Protein AF-A0A1V3VHU2-F1 (afdb_monomer)

Sequence (72 aa):
MTATTDTTPHKYRIEATILKPGGAPVSWVRFQNTPMTEPECVRLFSKEKEAGKSFSVKVNVTAFSCSRVQPE

InterPro domains:
  IPR009572 Protein of unknown function DUF1187 [NF007283] (10-71)
  IPR009572 Protein of unknown function DUF1187 [PF06688] (12-71)

pLDDT: mean 77.24, std 16.83, range [37.34, 94.25]

Solvent-accessible surface area (backbone atoms only — not comparable to full-atom values): 4577 Å² total; per-residue (Å²): 132,88,79,80,75,72,90,60,86,41,37,19,40,36,36,32,32,42,35,42,83,98,51,72,76,39,84,44,76,49,73,34,78,59,89,71,53,68,70,58,54,38,51,72,65,24,55,80,70,68,92,89,62,96,67,78,52,71,48,46,72,41,79,70,45,70,43,72,45,72,84,130

Nearest PDB structures (foldseek):
  4y5v-assembly1_C  TM=1.863E-01  e=6.285E+00  Homo sapiens

Radius of gyration: 14.78 Å; Cα contacts (8 Å, |Δi|>4): 109; chains: 1; bounding box: 49×34×28 Å

Organism: Escherichia coli (NCBI:txid562)

Foldseek 3Di:
DDPPPPPDQQFKKKWKFKAWVVDDTDIDIDGHNDWDDPVRVQVVVQDPDDPDDPDRGRIDIPPIDIDTDDDD

Secondary structure (DSSP, 8-state):
-------S--SEEEEEEEE-TTS--EEEEEEESS---HHHHHHHHS----TT-------EEEEEEEEE----

Mean predicted aligned error: 9.38 Å

Structure (mmCIF, N/CA/C/O backbone):
data_AF-A0A1V3VHU2-F1
#
_entry.id   AF-A0A1V3VHU2-F1
#
loop_
_atom_site.group_PDB
_atom_site.id
_atom_site.type_symbol
_atom_site.label_atom_id
_atom_site.label_alt_id
_atom_site.label_comp_id
_atom_site.label_asym_id
_atom_site.label_entity_id
_atom_site.label_seq_id
_atom_site.pdbx_PDB_ins_code
_atom_site.Cartn_x
_atom_site.Cartn_y
_atom_site.Cartn_z
_atom_site.occupancy
_atom_site.B_iso_or_equiv
_atom_site.auth_seq_id
_atom_site.auth_comp_id
_atom_site.auth_asym_id
_atom_site.auth_atom_id
_atom_site.pdbx_PDB_model_num
ATOM 1 N N . MET A 1 1 ? -7.630 -28.302 4.430 1.00 37.34 1 MET A N 1
ATOM 2 C CA . MET A 1 1 ? -6.731 -27.199 4.027 1.00 37.34 1 MET A CA 1
ATOM 3 C C . MET A 1 1 ? -7.228 -25.959 4.744 1.00 37.34 1 MET A C 1
ATOM 5 O O . MET A 1 1 ? -8.339 -25.523 4.480 1.00 37.34 1 MET A O 1
ATOM 9 N N . THR A 1 2 ? -6.509 -25.526 5.774 1.00 38.19 2 THR A N 1
ATOM 10 C CA . THR A 1 2 ? -6.951 -24.518 6.746 1.00 38.19 2 THR A CA 1
ATOM 11 C C . THR A 1 2 ? -6.897 -23.124 6.133 1.00 38.19 2 THR A C 1
ATOM 13 O O . THR A 1 2 ? -5.841 -22.497 6.105 1.00 38.19 2 THR A O 1
ATOM 16 N N . ALA A 1 3 ? -8.037 -22.643 5.638 1.00 45.94 3 ALA A N 1
ATOM 17 C CA . ALA A 1 3 ? -8.258 -21.220 5.445 1.00 45.94 3 ALA A CA 1
ATOM 18 C C . ALA A 1 3 ? -8.323 -20.589 6.841 1.00 45.94 3 ALA A C 1
ATOM 20 O O . ALA A 1 3 ? -9.307 -20.750 7.557 1.00 45.94 3 ALA A O 1
ATOM 21 N N . THR A 1 4 ? -7.240 -19.949 7.273 1.00 45.03 4 THR A N 1
ATOM 22 C CA . THR A 1 4 ? -7.243 -19.114 8.473 1.00 45.03 4 THR A CA 1
ATOM 23 C C . THR A 1 4 ? -8.097 -17.887 8.175 1.00 45.03 4 THR A C 1
ATOM 25 O O . THR A 1 4 ? -7.600 -16.876 7.685 1.00 45.03 4 THR A O 1
ATOM 28 N N . THR A 1 5 ? -9.404 -17.995 8.400 1.00 50.94 5 THR A N 1
ATOM 29 C CA . THR A 1 5 ? -10.278 -16.835 8.545 1.00 50.94 5 THR A CA 1
ATOM 30 C C . THR A 1 5 ? -9.875 -16.157 9.848 1.00 50.94 5 THR A C 1
ATOM 32 O O . THR A 1 5 ? -10.248 -16.612 10.927 1.00 50.94 5 THR A O 1
ATOM 35 N N . ASP A 1 6 ? -9.034 -15.128 9.752 1.00 52.91 6 ASP A N 1
ATOM 36 C CA . ASP A 1 6 ? -8.801 -14.188 10.844 1.00 52.91 6 ASP A CA 1
ATOM 37 C C . ASP A 1 6 ? -10.137 -13.493 11.129 1.00 52.91 6 ASP A C 1
ATOM 39 O O . ASP A 1 6 ? -10.541 -12.563 10.435 1.00 52.91 6 ASP A O 1
ATOM 43 N N . THR A 1 7 ? -10.884 -14.018 12.102 1.00 57.62 7 THR A N 1
ATOM 44 C CA . THR A 1 7 ? -12.182 -13.505 12.563 1.00 57.62 7 THR A CA 1
ATOM 45 C C . THR A 1 7 ? -12.000 -12.227 13.394 1.00 57.62 7 THR A C 1
ATOM 47 O O . THR A 1 7 ? -12.641 -12.036 14.425 1.00 57.62 7 THR A O 1
ATOM 50 N N . THR A 1 8 ? -11.097 -11.346 12.968 1.00 61.25 8 THR A N 1
ATOM 51 C CA . THR A 1 8 ? -10.935 -10.004 13.516 1.00 61.25 8 THR A CA 1
ATOM 52 C C . THR A 1 8 ? -11.505 -9.030 12.487 1.00 61.25 8 THR A C 1
ATOM 54 O O . THR A 1 8 ? -11.012 -9.005 11.359 1.00 61.25 8 THR A O 1
ATOM 57 N N . PRO A 1 9 ? -12.529 -8.214 12.811 1.00 70.12 9 PRO A N 1
ATOM 58 C CA . PRO A 1 9 ? -13.052 -7.234 11.870 1.00 70.12 9 PRO A CA 1
ATOM 59 C C . PRO A 1 9 ? -11.967 -6.194 11.583 1.00 70.12 9 PRO A C 1
ATOM 61 O O . PRO A 1 9 ? -11.732 -5.266 12.363 1.00 70.12 9 PRO A O 1
ATOM 64 N N . HIS A 1 10 ? -11.274 -6.370 10.461 1.00 75.75 10 HIS A N 1
ATOM 65 C CA . HIS A 1 10 ? -10.335 -5.383 9.971 1.00 75.75 10 HIS A CA 1
ATOM 66 C C . HIS A 1 10 ? -11.091 -4.101 9.663 1.00 75.75 10 HIS A C 1
ATOM 68 O O . HIS A 1 10 ? -11.999 -4.078 8.837 1.00 75.75 10 HIS A O 1
ATOM 74 N N . LYS A 1 11 ? -10.713 -3.020 10.345 1.00 87.38 11 LYS A N 1
ATOM 75 C CA . LYS A 1 11 ? -11.389 -1.728 10.206 1.00 87.38 11 LYS A CA 1
ATOM 76 C C . LYS A 1 11 ? -11.091 -1.058 8.876 1.00 87.38 11 LYS A C 1
ATOM 78 O O . LYS A 1 11 ? -11.898 -0.247 8.450 1.00 87.38 11 LYS A O 1
ATOM 83 N N . TYR A 1 1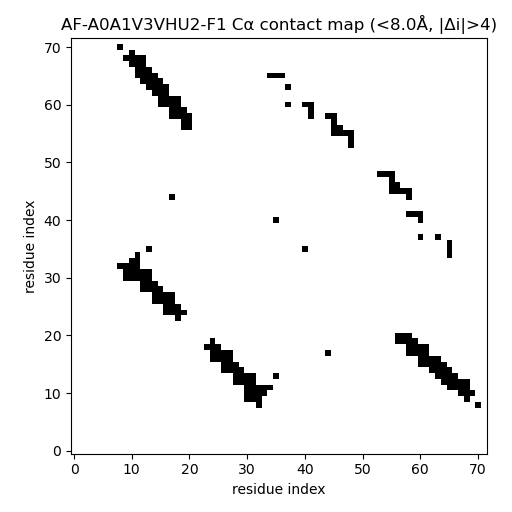2 ? -9.967 -1.362 8.231 1.00 89.75 12 TYR A N 1
ATOM 84 C CA . TYR A 1 12 ? -9.543 -0.713 6.994 1.00 89.75 12 TYR A CA 1
ATOM 85 C C . TYR A 1 12 ? -9.122 -1.726 5.931 1.00 89.75 12 TYR A C 1
ATOM 87 O O . TYR A 1 12 ? -8.445 -2.713 6.220 1.00 89.75 12 TYR A O 1
ATOM 95 N N . ARG A 1 13 ? -9.507 -1.432 4.691 1.00 91.38 13 ARG A N 1
ATOM 96 C CA . ARG A 1 13 ? -9.111 -2.097 3.455 1.00 91.38 13 ARG A CA 1
ATOM 97 C C . ARG A 1 13 ? -8.271 -1.117 2.655 1.00 91.38 13 ARG A C 1
ATOM 99 O O . ARG A 1 13 ? -8.740 -0.036 2.306 1.00 91.38 13 ARG A O 1
ATOM 106 N N . ILE A 1 14 ? -7.034 -1.503 2.401 1.00 92.69 14 ILE A N 1
ATOM 107 C CA . ILE A 1 14 ? -6.062 -0.736 1.646 1.00 92.69 14 ILE A CA 1
ATOM 108 C C . ILE A 1 14 ? -5.913 -1.420 0.300 1.00 92.69 14 ILE A C 1
ATOM 110 O O . ILE A 1 14 ? -5.592 -2.606 0.257 1.00 92.69 14 ILE A O 1
ATOM 114 N N . GLU A 1 15 ? -6.125 -0.685 -0.781 1.00 93.69 15 GLU A N 1
ATOM 115 C CA . GLU A 1 15 ? -5.810 -1.135 -2.131 1.00 93.69 15 GLU A CA 1
ATOM 116 C C . GLU A 1 15 ? -4.726 -0.253 -2.723 1.00 93.69 15 GLU A C 1
ATOM 118 O O . GLU A 1 15 ? -4.645 0.941 -2.447 1.00 93.69 15 GLU A O 1
ATOM 123 N N . ALA A 1 16 ? -3.862 -0.850 -3.526 1.00 94.25 16 ALA A N 1
ATOM 124 C CA . ALA A 1 16 ? -2.794 -0.145 -4.199 1.00 94.25 16 ALA A CA 1
ATOM 125 C C . ALA A 1 16 ? -2.350 -0.933 -5.425 1.00 94.25 16 ALA A C 1
ATOM 127 O O . ALA A 1 16 ? -2.390 -2.159 -5.441 1.00 94.25 16 ALA A O 1
ATOM 128 N N . THR A 1 17 ? -1.856 -0.241 -6.440 1.00 94.25 17 THR A N 1
ATOM 129 C CA . THR A 1 17 ? -1.130 -0.854 -7.550 1.00 94.25 17 THR A CA 1
ATOM 130 C C . THR A 1 17 ? 0.353 -0.574 -7.372 1.00 94.25 17 THR A C 1
ATOM 132 O O . THR A 1 17 ? 0.786 0.575 -7.339 1.00 94.25 17 THR A O 1
ATOM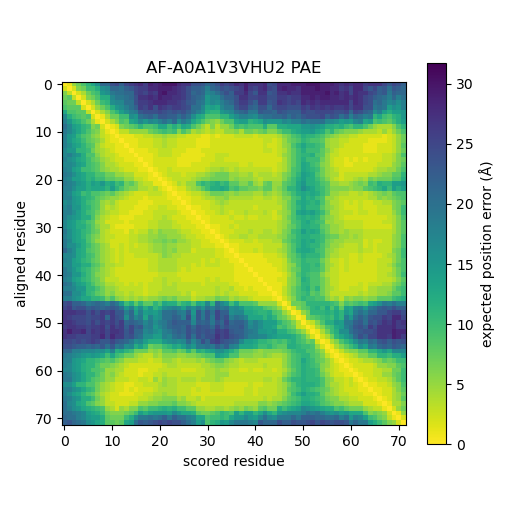 135 N N . ILE A 1 18 ? 1.141 -1.635 -7.231 1.00 91.50 18 ILE A N 1
ATOM 136 C CA . ILE A 1 18 ? 2.574 -1.566 -6.964 1.00 91.50 18 ILE A CA 1
ATOM 137 C C . ILE A 1 18 ? 3.331 -1.731 -8.276 1.00 91.50 18 ILE A C 1
ATOM 139 O O . ILE A 1 18 ? 3.299 -2.795 -8.894 1.00 91.50 18 ILE A O 1
ATOM 143 N N . LEU A 1 19 ? 4.047 -0.690 -8.686 1.00 90.19 19 LEU A N 1
ATOM 144 C 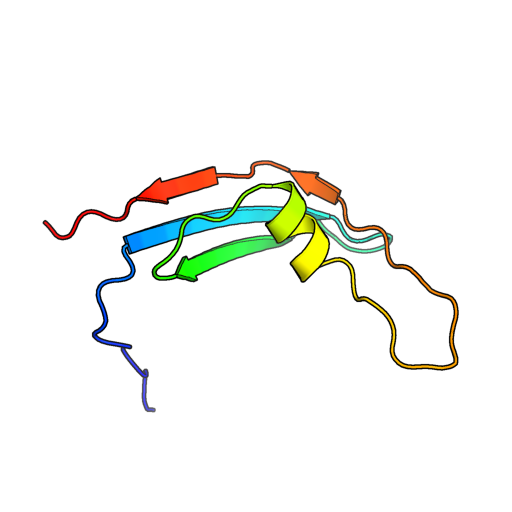CA . LEU A 1 19 ? 4.922 -0.700 -9.849 1.00 90.19 19 LEU A CA 1
ATOM 145 C C . LEU A 1 19 ? 6.363 -0.843 -9.367 1.00 90.19 19 LEU A C 1
ATOM 147 O O . LEU A 1 19 ? 6.932 0.056 -8.740 1.00 90.19 19 LEU A O 1
ATOM 151 N N . LYS A 1 20 ? 6.958 -1.998 -9.660 1.00 85.38 20 LYS A N 1
ATOM 152 C CA . LYS A 1 20 ? 8.369 -2.272 -9.377 1.00 85.38 20 LYS A CA 1
ATOM 153 C C . LYS A 1 20 ? 9.198 -2.035 -10.641 1.00 85.38 20 LYS A C 1
ATOM 155 O O . LYS A 1 20 ? 8.740 -2.383 -11.729 1.00 85.38 20 LYS A O 1
ATOM 160 N N . PRO A 1 21 ? 10.419 -1.491 -10.528 1.00 82.25 21 PRO A N 1
ATOM 161 C CA . PRO A 1 21 ? 11.296 -1.330 -11.681 1.00 82.25 21 PRO A CA 1
ATOM 162 C C . PRO A 1 21 ? 11.614 -2.703 -12.287 1.00 82.25 21 PRO A C 1
ATOM 164 O O . PRO A 1 21 ? 12.045 -3.612 -11.579 1.00 82.25 21 PRO A O 1
ATOM 167 N N . GLY A 1 22 ? 11.362 -2.856 -13.589 1.00 82.62 22 GLY A N 1
ATOM 168 C CA . GLY A 1 22 ? 11.552 -4.118 -14.315 1.00 82.62 22 GLY A CA 1
ATOM 169 C C . GLY A 1 22 ? 10.462 -5.174 -14.091 1.00 82.62 22 GLY A C 1
ATOM 170 O O . GLY A 1 22 ? 10.608 -6.290 -14.578 1.00 82.62 22 GLY A O 1
ATOM 171 N N . GLY A 1 23 ? 9.385 -4.850 -13.367 1.00 82.31 23 GLY A N 1
ATOM 172 C CA . GLY A 1 23 ? 8.241 -5.737 -13.147 1.00 82.31 23 GLY A CA 1
ATOM 173 C C . GLY A 1 23 ? 6.937 -5.168 -13.705 1.00 82.31 23 GLY A C 1
ATOM 174 O O . GLY A 1 23 ? 6.819 -3.969 -13.952 1.00 82.31 23 GLY A O 1
ATOM 175 N N . ALA A 1 24 ? 5.939 -6.034 -13.875 1.00 87.50 24 ALA A N 1
ATOM 176 C CA . ALA A 1 24 ? 4.581 -5.605 -14.191 1.00 87.50 24 ALA A CA 1
ATOM 177 C C . ALA A 1 24 ? 3.918 -4.923 -12.973 1.00 87.50 24 ALA A C 1
ATOM 179 O O . ALA A 1 24 ? 4.282 -5.232 -11.831 1.00 87.50 24 ALA A O 1
ATOM 180 N N . PRO A 1 25 ? 2.941 -4.021 -13.187 1.00 91.31 25 PRO A N 1
ATOM 181 C CA . PRO A 1 25 ? 2.098 -3.504 -12.114 1.00 91.31 25 PRO A CA 1
ATOM 182 C C . PRO A 1 25 ? 1.373 -4.645 -11.392 1.00 91.31 25 PRO A C 1
ATOM 184 O O . PRO A 1 25 ? 0.801 -5.526 -12.032 1.00 91.31 25 PRO A O 1
ATOM 187 N N . VAL A 1 26 ? 1.388 -4.626 -10.061 1.00 90.81 26 VAL A N 1
ATOM 188 C CA . VAL A 1 26 ? 0.736 -5.642 -9.226 1.00 90.81 26 VAL A CA 1
ATOM 189 C C . VAL A 1 26 ? -0.354 -4.988 -8.395 1.00 90.81 26 VAL A C 1
ATOM 191 O O . VAL A 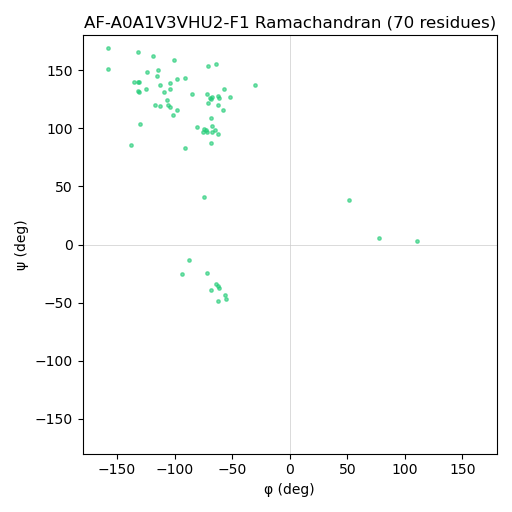1 26 ? -0.061 -4.121 -7.574 1.00 90.81 26 VAL A O 1
ATOM 194 N N . SER A 1 27 ? -1.597 -5.431 -8.561 1.00 91.50 27 SER A N 1
ATOM 195 C CA . SER A 1 27 ? -2.690 -5.062 -7.663 1.00 91.50 27 SER A CA 1
ATOM 196 C C . SER A 1 27 ? -2.478 -5.711 -6.298 1.00 91.50 27 SER A C 1
ATOM 198 O O . SER A 1 27 ? -2.298 -6.923 -6.183 1.00 91.50 27 SER A O 1
ATOM 200 N N . TRP A 1 28 ? -2.492 -4.893 -5.259 1.00 90.38 28 TRP A N 1
ATOM 201 C CA . TRP A 1 28 ? -2.291 -5.290 -3.881 1.00 90.38 28 TRP A CA 1
ATOM 202 C C . TRP A 1 28 ? -3.468 -4.831 -3.038 1.00 90.38 28 TRP A C 1
ATOM 204 O O . TRP A 1 28 ? -3.900 -3.684 -3.129 1.00 90.38 28 TRP A O 1
ATOM 214 N N . VAL A 1 29 ? -3.966 -5.736 -2.203 1.00 90.62 29 VAL A N 1
ATOM 215 C CA . VAL A 1 29 ? -5.028 -5.452 -1.244 1.00 90.62 29 VAL A CA 1
ATOM 216 C C . VAL A 1 29 ? -4.588 -5.978 0.110 1.00 90.62 29 VAL A C 1
ATOM 218 O O . VAL A 1 29 ? -4.144 -7.122 0.223 1.00 90.62 29 VAL A O 1
ATOM 221 N N . ARG A 1 30 ? -4.716 -5.150 1.144 1.00 88.75 30 ARG A N 1
ATOM 222 C CA . ARG A 1 30 ? -4.435 -5.527 2.527 1.00 88.75 30 ARG A CA 1
ATOM 223 C C . ARG A 1 30 ? -5.528 -5.028 3.444 1.00 88.75 30 ARG A C 1
ATOM 225 O O . ARG A 1 30 ? -5.981 -3.895 3.338 1.00 88.75 30 ARG A O 1
ATOM 232 N N . PHE A 1 31 ? -5.887 -5.868 4.397 1.00 88.31 31 PHE A N 1
ATOM 233 C CA . PHE A 1 31 ? -6.778 -5.507 5.481 1.00 88.31 31 PHE A CA 1
ATOM 234 C C . PHE A 1 31 ? -5.975 -5.308 6.762 1.00 88.31 31 PHE A C 1
ATOM 236 O O . PHE A 1 31 ? -5.021 -6.043 7.024 1.00 88.31 31 PHE A O 1
ATOM 243 N N . GLN A 1 32 ? -6.316 -4.281 7.535 1.00 87.88 32 GLN A N 1
ATOM 244 C CA . GLN A 1 32 ? -5.674 -4.014 8.820 1.00 87.88 32 GLN A CA 1
ATOM 245 C C . GLN A 1 32 ? -6.576 -3.166 9.730 1.00 87.88 32 GLN A C 1
ATOM 247 O O . GLN A 1 32 ? -7.593 -2.611 9.312 1.00 87.88 32 GLN A O 1
ATOM 252 N N . ASN A 1 33 ? -6.197 -3.052 11.003 1.00 87.69 33 ASN A N 1
ATOM 253 C CA . ASN A 1 33 ? -7.005 -2.369 12.021 1.00 87.69 33 ASN A CA 1
ATOM 254 C C . ASN A 1 33 ? -6.755 -0.854 12.106 1.00 87.69 33 ASN A C 1
ATOM 256 O O . ASN A 1 33 ? -7.547 -0.138 12.721 1.00 87.69 33 ASN A O 1
ATOM 260 N N . THR A 1 34 ? -5.681 -0.367 11.485 1.00 88.50 34 THR A N 1
ATOM 261 C CA . THR A 1 34 ? -5.263 1.041 11.469 1.00 88.50 34 THR A CA 1
ATOM 262 C C . THR A 1 34 ? -5.360 1.626 10.058 1.00 88.50 34 THR A C 1
ATOM 264 O O . THR A 1 34 ? -5.204 0.894 9.081 1.00 88.50 34 THR A O 1
ATOM 267 N N . PRO A 1 35 ? -5.607 2.932 9.891 1.00 88.44 35 PRO A N 1
ATOM 268 C CA . PRO A 1 35 ? -5.484 3.546 8.574 1.00 88.44 35 PRO A CA 1
ATOM 269 C C . PRO A 1 35 ? -4.027 3.471 8.090 1.00 88.44 35 PRO A C 1
ATOM 271 O O . PRO A 1 35 ? -3.104 3.356 8.897 1.00 88.44 35 PRO A O 1
ATOM 274 N N . MET A 1 36 ? -3.834 3.507 6.774 1.00 89.75 36 MET A N 1
ATOM 275 C CA . MET A 1 36 ? -2.524 3.669 6.140 1.00 89.75 36 MET A CA 1
ATOM 276 C C . MET A 1 36 ? -2.579 4.876 5.225 1.00 89.75 36 MET A C 1
ATOM 278 O O . MET A 1 36 ? -3.613 5.161 4.622 1.00 89.75 36 MET A O 1
ATOM 282 N N . THR A 1 37 ? -1.448 5.540 5.085 1.00 91.12 37 THR A N 1
ATOM 283 C CA . THR A 1 37 ? -1.228 6.592 4.100 1.00 91.12 37 THR A CA 1
ATOM 284 C C . THR A 1 37 ? -0.444 6.057 2.902 1.00 91.12 37 THR A C 1
ATOM 286 O O . THR A 1 37 ? 0.264 5.051 2.989 1.00 91.12 37 THR A O 1
ATOM 289 N N . GLU A 1 38 ? -0.539 6.737 1.763 1.00 87.50 38 GLU A N 1
ATOM 290 C CA . GLU A 1 38 ? 0.218 6.363 0.566 1.00 87.50 38 GLU A CA 1
ATOM 291 C C . GLU A 1 38 ? 1.742 6.302 0.818 1.00 87.50 38 GLU A C 1
ATOM 293 O O . GLU A 1 38 ? 2.348 5.299 0.435 1.00 87.50 38 GLU A O 1
ATOM 298 N N . PRO A 1 39 ? 2.383 7.259 1.530 1.00 88.00 39 PRO A N 1
ATOM 299 C CA . PRO A 1 39 ? 3.811 7.168 1.844 1.00 88.00 39 PRO A CA 1
ATOM 300 C C . PRO A 1 39 ? 4.177 5.955 2.706 1.00 88.00 39 PRO A C 1
ATOM 302 O O . PRO A 1 39 ? 5.238 5.366 2.508 1.00 88.00 39 PRO A O 1
ATOM 305 N N . GLU A 1 40 ? 3.315 5.546 3.641 1.00 88.25 40 GLU A N 1
ATOM 306 C CA . GLU A 1 40 ? 3.526 4.328 4.437 1.00 88.25 40 GLU A CA 1
ATOM 307 C C . GLU A 1 40 ? 3.415 3.068 3.576 1.00 88.25 40 GLU A C 1
ATOM 309 O O . GLU A 1 40 ? 4.214 2.145 3.733 1.00 88.25 40 GLU A O 1
ATOM 314 N N . CYS A 1 41 ? 2.472 3.048 2.629 1.00 88.38 41 CYS A N 1
ATOM 315 C CA . CYS A 1 41 ? 2.349 1.976 1.645 1.00 88.38 41 CYS A CA 1
ATOM 316 C C . CYS A 1 41 ? 3.609 1.893 0.770 1.00 88.38 41 CYS A C 1
ATOM 318 O O . CYS A 1 41 ? 4.215 0.828 0.655 1.00 88.38 41 CYS A O 1
ATOM 320 N N . VAL A 1 42 ? 4.081 3.025 0.233 1.00 87.38 42 VAL A N 1
ATOM 321 C CA . VAL A 1 42 ? 5.348 3.100 -0.512 1.00 87.38 42 VAL A CA 1
ATOM 322 C C . VAL A 1 42 ? 6.498 2.576 0.342 1.00 87.38 42 VAL A C 1
ATOM 324 O O . VAL A 1 42 ? 7.262 1.742 -0.138 1.00 87.38 42 VAL A O 1
ATOM 327 N N . ARG A 1 43 ? 6.593 3.000 1.611 1.00 84.75 43 ARG A N 1
ATOM 328 C CA . ARG A 1 43 ? 7.654 2.575 2.531 1.00 84.75 43 ARG A CA 1
ATOM 329 C C . ARG A 1 43 ? 7.639 1.070 2.793 1.00 84.75 43 ARG A C 1
ATOM 331 O O . ARG A 1 43 ? 8.694 0.454 2.871 1.00 84.75 43 ARG A O 1
ATOM 338 N N . LEU A 1 44 ? 6.454 0.472 2.880 1.00 83.94 44 LEU A N 1
ATOM 339 C CA . LEU A 1 44 ? 6.274 -0.966 3.083 1.00 83.94 44 LEU A CA 1
ATOM 340 C C . LEU A 1 44 ? 6.815 -1.789 1.903 1.00 83.94 44 LEU A C 1
ATOM 342 O O . LEU A 1 44 ? 7.343 -2.885 2.093 1.00 83.94 44 LEU A O 1
ATOM 346 N N . PHE A 1 45 ? 6.708 -1.255 0.686 1.00 80.25 45 PHE A N 1
ATOM 347 C CA . PHE A 1 45 ? 7.187 -1.913 -0.531 1.00 80.25 45 PHE A CA 1
ATOM 348 C C . PHE A 1 45 ? 8.602 -1.510 -0.943 1.00 80.25 45 PHE A C 1
ATOM 350 O O . PHE A 1 45 ? 9.295 -2.294 -1.603 1.00 80.25 45 PHE A O 1
ATOM 357 N N . SER A 1 46 ? 9.055 -0.321 -0.553 1.00 77.25 46 SER A N 1
ATOM 358 C CA . SER A 1 46 ? 10.448 0.077 -0.665 1.00 77.25 46 SER A CA 1
ATOM 359 C C . SER A 1 46 ? 11.225 -0.650 0.428 1.00 77.25 46 SER A C 1
ATOM 361 O O . SER A 1 46 ? 11.200 -0.256 1.588 1.00 77.25 46 SER A O 1
ATOM 363 N N . LYS A 1 47 ? 11.903 -1.748 0.088 1.00 65.81 47 LYS A N 1
ATOM 364 C CA . LYS A 1 47 ? 12.753 -2.437 1.066 1.00 65.81 47 LYS A CA 1
ATOM 365 C C . LYS A 1 47 ? 13.818 -1.465 1.594 1.00 65.81 47 LYS A C 1
ATOM 367 O O . LYS A 1 47 ? 14.692 -1.060 0.828 1.00 65.81 47 LYS A O 1
ATOM 372 N N . GLU A 1 48 ? 13.785 -1.144 2.887 1.00 53.53 48 GLU A N 1
ATOM 373 C CA . GLU A 1 48 ? 14.985 -0.696 3.598 1.00 53.53 48 GLU A CA 1
ATOM 374 C C . GLU A 1 48 ? 15.926 -1.901 3.668 1.00 53.53 48 GLU A C 1
ATOM 376 O O . GLU A 1 48 ? 15.519 -3.020 3.992 1.00 53.53 48 GLU A O 1
ATOM 381 N N . LYS A 1 49 ? 17.163 -1.721 3.220 1.00 53.41 49 LYS A N 1
ATOM 382 C CA . LYS A 1 49 ? 18.074 -2.840 3.043 1.00 53.41 49 LYS A CA 1
ATOM 383 C C . LYS A 1 49 ? 18.801 -3.205 4.331 1.00 53.41 49 LYS A C 1
ATOM 385 O O . LYS A 1 49 ? 19.460 -2.368 4.933 1.00 53.41 49 LYS A O 1
ATOM 390 N N . GLU A 1 50 ? 18.747 -4.501 4.632 1.00 50.47 50 GLU A N 1
ATOM 391 C CA . GLU A 1 50 ? 19.819 -5.298 5.239 1.00 50.47 50 GLU A CA 1
ATOM 392 C C . GLU A 1 50 ? 21.218 -4.776 4.864 1.00 50.47 50 GLU A C 1
ATOM 394 O O . GLU A 1 50 ? 21.488 -4.442 3.702 1.00 50.47 50 GLU A O 1
ATOM 399 N N . ALA A 1 51 ? 22.107 -4.723 5.856 1.00 46.59 51 ALA A N 1
ATOM 400 C CA . ALA A 1 51 ? 23.458 -4.198 5.726 1.00 46.59 51 ALA A CA 1
ATOM 401 C C . ALA A 1 51 ? 24.223 -4.843 4.549 1.00 46.59 51 ALA A C 1
ATOM 403 O O . ALA A 1 51 ? 24.345 -6.061 4.456 1.00 46.59 51 ALA A O 1
ATOM 404 N N . GLY A 1 52 ? 24.781 -4.015 3.655 1.00 55.44 52 GLY A N 1
ATOM 405 C CA . GLY A 1 52 ? 25.859 -4.439 2.748 1.00 55.44 52 GLY A CA 1
ATOM 406 C C . GLY A 1 52 ? 25.558 -4.560 1.248 1.00 55.44 52 GLY A C 1
ATOM 407 O O . GLY A 1 52 ? 26.455 -4.923 0.494 1.00 55.44 52 GLY A O 1
ATOM 408 N N . LYS A 1 53 ? 24.363 -4.224 0.743 1.00 53.06 53 LYS A N 1
ATOM 409 C CA . LYS A 1 53 ? 24.163 -4.043 -0.714 1.00 53.06 53 LYS A CA 1
ATOM 410 C C . LYS A 1 53 ? 23.419 -2.738 -0.975 1.00 53.06 53 LYS A C 1
ATOM 412 O O . LYS A 1 53 ? 22.360 -2.551 -0.418 1.00 53.06 53 LYS A O 1
ATOM 417 N N . SER A 1 54 ? 23.837 -1.879 -1.888 1.00 49.97 54 SER A N 1
ATOM 418 C CA . SER A 1 54 ? 23.148 -0.620 -2.230 1.00 49.97 54 SER A CA 1
ATOM 419 C C . SER A 1 54 ? 22.145 -0.817 -3.377 1.00 49.97 54 SER A C 1
ATOM 421 O O . SER A 1 54 ? 22.451 -0.590 -4.535 1.00 49.97 54 SER A O 1
ATOM 423 N N . PHE A 1 55 ? 20.926 -1.278 -3.085 1.00 52.19 55 PHE A N 1
ATOM 424 C CA . PHE A 1 55 ? 19.827 -1.257 -4.068 1.00 52.19 55 PHE A CA 1
ATOM 425 C C . PHE A 1 55 ? 18.563 -0.810 -3.346 1.00 52.19 55 PHE A C 1
ATOM 427 O O . PHE A 1 55 ? 17.808 -1.638 -2.841 1.00 52.19 55 PHE A O 1
ATOM 434 N N . SER A 1 56 ? 18.371 0.502 -3.250 1.00 58.66 56 SER A N 1
ATOM 435 C CA . SER A 1 56 ? 17.089 1.080 -2.859 1.00 58.66 56 SER A CA 1
ATOM 436 C C . SER A 1 56 ? 16.141 0.884 -4.036 1.00 58.66 56 SER A C 1
ATOM 438 O O . SER A 1 56 ? 16.199 1.618 -5.021 1.00 58.66 56 SER A O 1
ATOM 440 N N . VAL A 1 57 ? 15.318 -0.166 -3.990 1.00 69.75 57 VAL A N 1
ATOM 441 C CA . VAL A 1 57 ? 14.296 -0.380 -5.019 1.00 69.75 57 VAL A CA 1
ATOM 442 C C . VAL A 1 57 ? 13.208 0.657 -4.778 1.00 69.75 57 VAL A C 1
ATOM 444 O O . VAL A 1 57 ? 12.361 0.488 -3.901 1.00 69.75 57 VAL A O 1
ATOM 447 N N . LYS A 1 58 ? 13.261 1.755 -5.536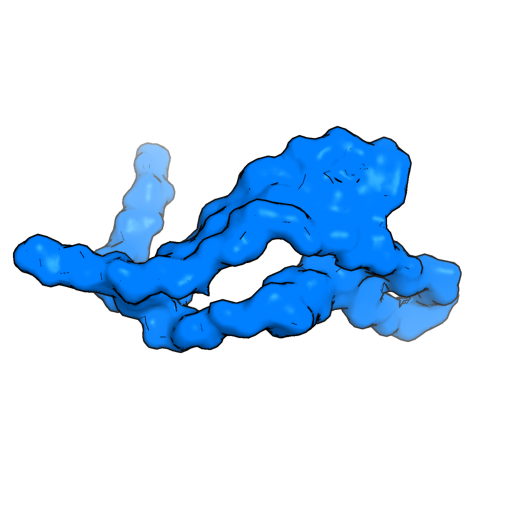 1.00 76.19 58 LYS A N 1
ATOM 448 C CA . LYS A 1 58 ? 12.188 2.745 -5.558 1.00 76.19 58 LYS A CA 1
ATOM 449 C C . LYS A 1 58 ? 10.981 2.101 -6.230 1.00 76.19 58 LYS A C 1
ATOM 451 O O . LYS A 1 58 ? 11.002 1.828 -7.427 1.00 76.19 58 LYS A O 1
ATOM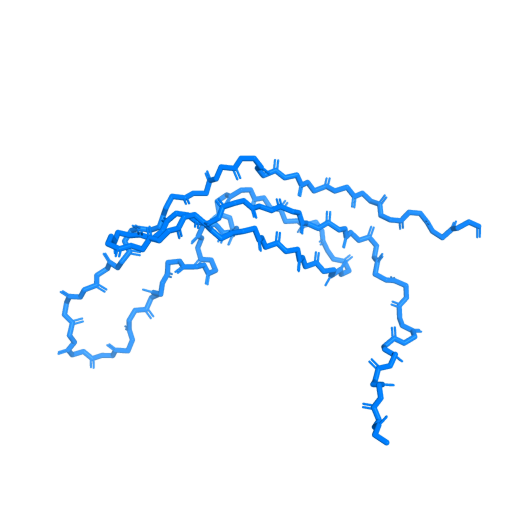 456 N N . VAL A 1 59 ? 9.960 1.820 -5.438 1.00 83.06 59 VAL A N 1
ATOM 457 C CA . VAL A 1 59 ? 8.653 1.369 -5.914 1.00 83.06 59 VAL A CA 1
ATOM 458 C C . VAL A 1 59 ? 7.769 2.587 -6.132 1.00 83.06 59 VAL A C 1
ATOM 460 O O . VAL A 1 59 ? 7.857 3.554 -5.375 1.00 83.06 59 VAL A O 1
ATOM 463 N N . ASN A 1 60 ? 6.940 2.550 -7.169 1.00 87.62 60 ASN A N 1
ATOM 464 C CA . ASN A 1 60 ? 5.891 3.540 -7.356 1.00 87.62 60 ASN A CA 1
ATOM 465 C C . ASN A 1 60 ? 4.556 2.907 -6.970 1.00 87.62 60 ASN A C 1
ATOM 467 O O . ASN A 1 60 ? 4.278 1.773 -7.360 1.00 87.62 60 ASN A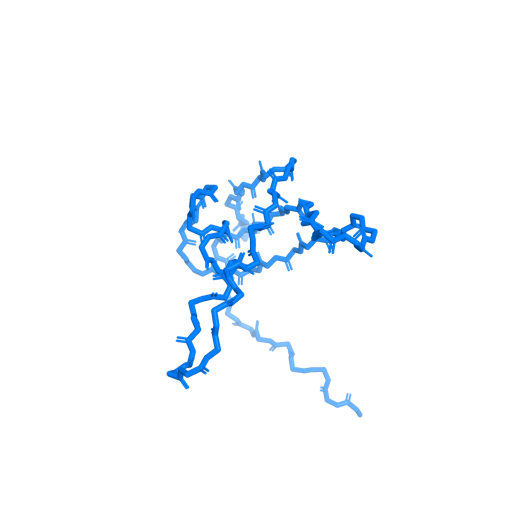 O 1
ATOM 471 N N . VAL A 1 61 ? 3.753 3.624 -6.196 1.00 90.06 61 VAL A N 1
ATOM 472 C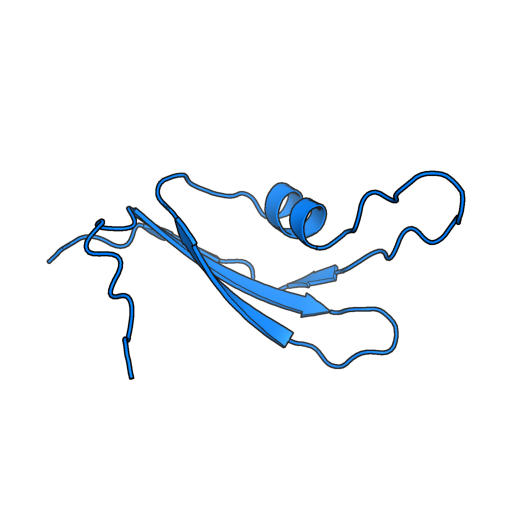 CA . VAL A 1 61 ? 2.410 3.188 -5.818 1.00 90.06 61 VAL A CA 1
ATOM 473 C C . VAL A 1 61 ? 1.419 4.072 -6.554 1.00 90.06 61 VAL A C 1
ATOM 475 O O . VAL A 1 61 ? 1.574 5.286 -6.584 1.00 90.06 61 VAL A O 1
ATOM 478 N N . THR A 1 62 ? 0.430 3.465 -7.196 1.00 91.69 62 THR A N 1
ATOM 479 C CA . THR A 1 62 ? -0.665 4.178 -7.862 1.00 91.69 62 THR A CA 1
ATOM 480 C C . THR A 1 62 ? -2.000 3.570 -7.458 1.00 91.69 62 THR A C 1
ATOM 482 O O . THR A 1 62 ? -2.037 2.480 -6.886 1.00 91.69 62 THR A O 1
ATOM 485 N N . ALA A 1 63 ? -3.104 4.272 -7.733 1.00 91.81 63 ALA A N 1
ATOM 486 C CA . ALA A 1 63 ? -4.450 3.828 -7.360 1.00 91.81 63 ALA A CA 1
ATOM 487 C C . ALA A 1 63 ? -4.558 3.440 -5.869 1.00 91.81 63 ALA A C 1
ATOM 489 O O . ALA A 1 63 ? -5.195 2.448 -5.522 1.00 91.81 63 ALA A O 1
ATOM 490 N N . PHE A 1 64 ? -3.879 4.198 -5.000 1.00 93.12 64 PHE A N 1
ATOM 491 C CA . PHE A 1 64 ? -3.937 3.986 -3.562 1.00 93.12 64 PHE A CA 1
ATOM 492 C C . PHE A 1 64 ? -5.329 4.352 -3.035 1.00 93.12 64 PHE A C 1
ATOM 494 O O . PHE A 1 64 ? -5.799 5.473 -3.233 1.00 93.12 64 PHE A O 1
ATOM 501 N N . SER A 1 65 ? -5.972 3.420 -2.337 1.00 92.12 65 SER A N 1
ATOM 502 C CA . SER A 1 65 ? -7.222 3.635 -1.617 1.00 92.12 65 SER A CA 1
ATOM 503 C C . SER A 1 65 ? -7.093 3.086 -0.198 1.00 92.12 65 SER A C 1
ATOM 505 O O . SER A 1 65 ? -6.495 2.038 0.033 1.00 92.12 65 SER A O 1
ATOM 507 N N . CYS A 1 66 ? -7.641 3.803 0.779 1.00 91.19 66 CYS A N 1
ATOM 508 C CA . CYS A 1 66 ? -7.782 3.318 2.147 1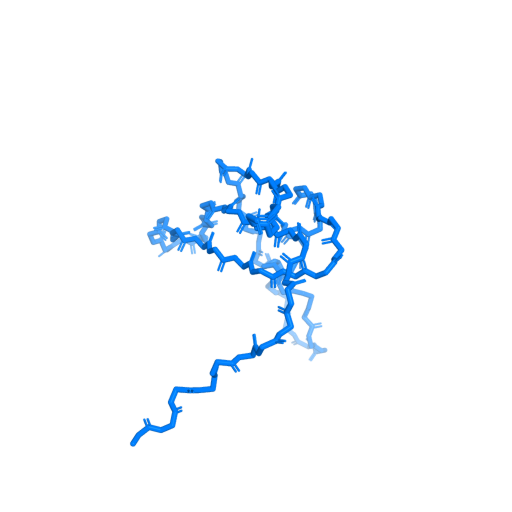.00 91.19 66 CYS A CA 1
ATOM 509 C C . CYS A 1 66 ? -9.224 3.562 2.580 1.00 91.19 66 CYS A C 1
ATOM 511 O O . CYS A 1 66 ? -9.615 4.690 2.880 1.00 91.19 66 CYS A O 1
ATOM 513 N N . SER A 1 67 ? -10.023 2.501 2.605 1.00 90.69 67 SER A N 1
ATOM 514 C CA . SER A 1 67 ? -11.444 2.560 2.937 1.00 90.69 67 SER A CA 1
ATOM 515 C C . SER A 1 67 ? -11.708 1.850 4.252 1.00 90.69 67 SER A C 1
ATOM 517 O O . SER A 1 67 ? -11.180 0.769 4.502 1.00 90.69 67 SER A O 1
ATOM 519 N N . ARG A 1 68 ? -12.546 2.441 5.106 1.00 88.75 68 ARG A N 1
ATOM 520 C CA . ARG A 1 68 ? -13.001 1.764 6.319 1.00 88.75 68 ARG A CA 1
ATOM 521 C C . ARG A 1 68 ? -13.965 0.642 5.923 1.00 88.75 68 ARG A C 1
ATOM 523 O O . ARG A 1 68 ? -14.982 0.918 5.297 1.00 88.75 68 ARG A O 1
ATOM 530 N N . VAL A 1 69 ? -13.653 -0.596 6.286 1.00 83.88 69 VAL A N 1
ATOM 531 C CA . VAL A 1 69 ? -14.561 -1.738 6.131 1.00 83.88 69 VAL A CA 1
ATOM 532 C C . VAL A 1 69 ? -15.518 -1.662 7.313 1.00 83.88 69 VAL A C 1
ATOM 534 O O . VAL A 1 69 ? -15.131 -1.909 8.457 1.00 83.88 69 VAL A O 1
ATOM 537 N N . GLN A 1 70 ? -16.728 -1.162 7.073 1.00 66.12 70 GLN A N 1
ATOM 538 C CA . GLN A 1 70 ? -17.773 -1.227 8.086 1.00 66.12 70 GLN A CA 1
ATOM 539 C C . GLN A 1 70 ? -18.222 -2.691 8.184 1.00 66.12 70 GLN A C 1
ATOM 541 O O . GLN A 1 70 ? -18.459 -3.296 7.138 1.00 66.12 70 GLN A O 1
ATOM 546 N N . PRO A 1 71 ? -18.288 -3.285 9.387 1.00 60.69 71 PRO A N 1
ATOM 547 C CA . PRO A 1 71 ? -19.116 -4.467 9.563 1.00 60.69 71 PRO A CA 1
ATOM 548 C C . PRO A 1 71 ? -20.567 -4.047 9.282 1.00 60.69 71 PRO A C 1
ATOM 550 O O . PRO A 1 71 ? -20.996 -3.019 9.813 1.00 60.69 71 PRO A O 1
ATOM 553 N N . GLU A 1 72 ? -21.250 -4.775 8.394 1.00 54.25 72 GLU A N 1
ATOM 554 C CA . GLU A 1 72 ? -22.712 -4.678 8.232 1.00 54.25 72 GLU A CA 1
ATOM 555 C C . GLU A 1 72 ? -23.437 -4.881 9.568 1.00 54.25 72 GLU A C 1
ATOM 557 O O . GLU A 1 72 ? -22.947 -5.688 10.398 1.00 54.25 72 GLU A O 1
#